Protein AF-A0A2W7I0C9-F1 (afdb_monomer)

Secondary structure (DSSP, 8-state):
-HHHHHHHHHHHHHHTT--HHHHHHHHHHHHHHHH--S-HHHHHHHHHHHHT-GGGGHHHHHHHHHHHHHHTTHHHHHHHHHHHHHTTSTTHHHHHHHHHHHHHHHHH--HHHHHHHHTT-

Structure (mmCIF, N/CA/C/O backbone):
data_AF-A0A2W7I0C9-F1
#
_entry.id   AF-A0A2W7I0C9-F1
#
loop_
_atom_site.group_PDB
_atom_site.id
_atom_site.type_symbol
_atom_site.label_atom_id
_atom_site.label_alt_id
_atom_site.label_comp_id
_atom_site.label_asym_id
_atom_site.label_entity_id
_atom_site.label_seq_id
_atom_site.pdbx_PDB_ins_code
_atom_site.Cartn_x
_atom_site.Cartn_y
_atom_site.Cartn_z
_atom_site.occupancy
_atom_site.B_iso_or_equiv
_atom_site.auth_seq_id
_at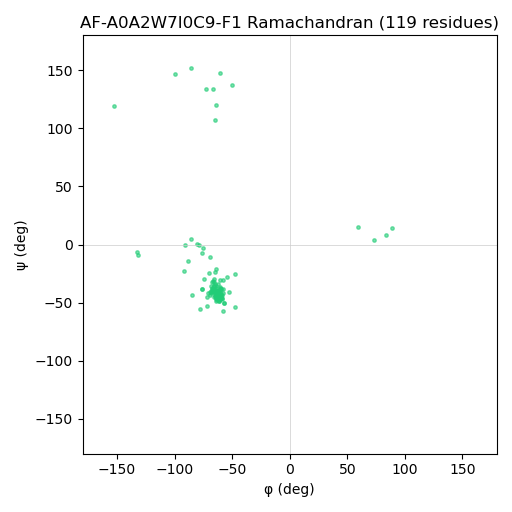om_site.auth_comp_id
_atom_site.auth_asym_id
_atom_site.auth_atom_id
_atom_site.pdbx_PDB_model_num
ATOM 1 N N . MET A 1 1 ? 4.643 4.544 -33.105 1.00 80.06 1 MET A N 1
ATOM 2 C CA . MET A 1 1 ? 4.998 3.106 -33.036 1.00 80.06 1 MET A CA 1
ATOM 3 C C . MET A 1 1 ? 5.399 2.691 -31.621 1.00 80.06 1 MET A C 1
ATOM 5 O O . MET A 1 1 ? 4.861 1.715 -31.122 1.00 80.06 1 MET A O 1
ATOM 9 N N . THR A 1 2 ? 6.236 3.482 -30.945 1.00 86.44 2 THR A N 1
ATOM 10 C CA . THR A 1 2 ? 6.654 3.318 -29.535 1.00 86.44 2 THR A CA 1
ATOM 11 C C . THR A 1 2 ? 5.511 3.060 -28.547 1.00 86.44 2 THR A C 1
ATOM 13 O O . THR A 1 2 ? 5.530 2.061 -27.840 1.00 86.44 2 THR A O 1
ATOM 16 N N . ILE A 1 3 ? 4.491 3.925 -28.528 1.00 88.75 3 ILE A N 1
ATOM 17 C CA . ILE A 1 3 ? 3.365 3.832 -27.578 1.00 88.75 3 ILE A CA 1
ATOM 18 C C . ILE A 1 3 ? 2.580 2.528 -27.777 1.00 88.75 3 ILE A C 1
ATOM 20 O O . ILE A 1 3 ? 2.260 1.842 -26.812 1.00 88.75 3 ILE A O 1
ATOM 24 N N . ALA A 1 4 ? 2.310 2.161 -29.032 1.00 92.44 4 ALA A N 1
ATOM 25 C CA . ALA A 1 4 ? 1.605 0.924 -29.355 1.00 92.44 4 ALA A CA 1
ATOM 26 C C . ALA A 1 4 ? 2.404 -0.309 -28.909 1.00 92.44 4 ALA A C 1
ATOM 28 O O . ALA A 1 4 ? 1.840 -1.202 -28.285 1.00 92.44 4 ALA A O 1
ATOM 29 N N . PHE A 1 5 ? 3.717 -0.332 -29.163 1.00 92.94 5 PHE A N 1
ATOM 30 C CA . PHE A 1 5 ? 4.589 -1.414 -28.706 1.00 92.94 5 PHE A CA 1
ATOM 31 C C . PHE A 1 5 ? 4.599 -1.539 -27.177 1.00 92.94 5 PHE A C 1
ATOM 33 O O . PHE A 1 5 ? 4.444 -2.643 -26.663 1.00 92.94 5 PHE A O 1
ATOM 40 N N . LEU A 1 6 ? 4.708 -0.418 -26.454 1.00 92.75 6 LEU A N 1
ATOM 41 C CA . LEU A 1 6 ? 4.713 -0.400 -24.990 1.00 92.75 6 LEU A CA 1
ATOM 42 C C . LEU A 1 6 ? 3.449 -1.039 -24.412 1.00 92.75 6 LEU A C 1
ATOM 44 O O . LEU A 1 6 ? 3.545 -1.922 -23.562 1.00 92.75 6 LEU A O 1
ATOM 48 N N . PHE A 1 7 ? 2.270 -0.618 -24.882 1.00 94.81 7 PHE A N 1
ATOM 49 C CA . PHE A 1 7 ? 1.004 -1.155 -24.382 1.00 94.81 7 PHE A CA 1
ATOM 50 C C . PHE A 1 7 ? 0.797 -2.615 -24.781 1.00 94.81 7 PHE A C 1
ATOM 52 O O . PHE A 1 7 ? 0.379 -3.411 -23.944 1.00 94.81 7 PHE A O 1
ATOM 59 N N . VAL A 1 8 ? 1.128 -2.995 -26.019 1.00 95.62 8 VAL A N 1
ATOM 60 C CA . VAL A 1 8 ? 1.023 -4.394 -26.459 1.00 95.62 8 VAL A CA 1
ATOM 61 C C . VAL A 1 8 ? 1.935 -5.288 -25.620 1.00 95.62 8 VAL A C 1
ATOM 63 O O . VAL A 1 8 ? 1.468 -6.294 -25.094 1.00 95.62 8 VAL A O 1
ATOM 66 N N . ALA A 1 9 ? 3.198 -4.903 -25.423 1.00 93.88 9 ALA A N 1
ATOM 67 C CA . ALA A 1 9 ? 4.132 -5.652 -24.589 1.00 93.88 9 ALA A CA 1
ATOM 68 C C . ALA A 1 9 ? 3.629 -5.766 -23.142 1.00 93.88 9 ALA A C 1
ATOM 70 O O . ALA A 1 9 ? 3.612 -6.865 -22.592 1.00 93.88 9 ALA A O 1
ATOM 71 N N . LEU A 1 10 ? 3.161 -4.661 -22.548 1.00 95.94 10 LEU 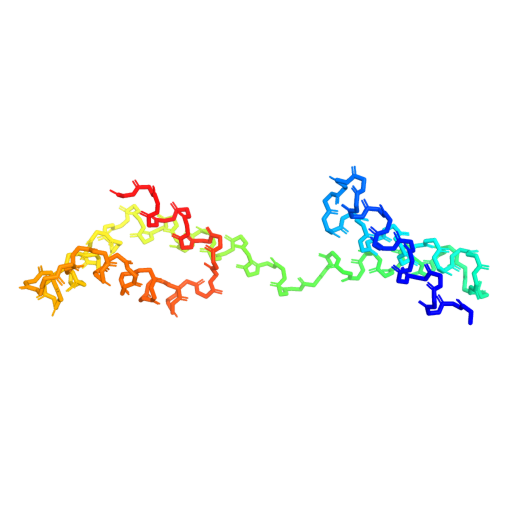A N 1
ATOM 72 C CA . LEU A 1 10 ? 2.618 -4.633 -21.188 1.00 95.94 10 LEU A CA 1
ATOM 73 C C . LEU A 1 10 ? 1.449 -5.606 -21.015 1.00 95.94 10 LEU A C 1
ATOM 75 O O . LEU A 1 10 ? 1.453 -6.410 -20.082 1.00 95.94 10 LEU A O 1
ATOM 79 N N . PHE A 1 11 ? 0.461 -5.556 -21.912 1.00 96.31 11 PHE A N 1
ATOM 80 C CA . PHE A 1 11 ? -0.707 -6.425 -21.806 1.00 96.31 11 PHE A CA 1
ATOM 81 C C . PHE A 1 11 ? -0.344 -7.886 -22.061 1.00 96.31 11 PHE A C 1
ATOM 83 O O . PHE A 1 11 ? -0.809 -8.745 -21.321 1.00 96.31 11 PHE A O 1
ATOM 90 N N . VAL A 1 12 ? 0.529 -8.181 -23.030 1.00 95.94 12 VAL A N 1
ATOM 91 C CA . VAL A 1 12 ? 1.004 -9.552 -23.285 1.00 95.94 12 VAL A CA 1
ATOM 92 C C . VAL A 1 12 ? 1.726 -10.129 -22.064 1.00 95.94 12 VAL A C 1
ATOM 94 O O . VAL A 1 12 ? 1.406 -11.238 -21.644 1.00 95.94 12 VAL A O 1
ATOM 97 N N . LEU A 1 13 ? 2.644 -9.374 -21.448 1.00 94.81 13 LEU A N 1
ATOM 98 C CA . LEU A 1 13 ? 3.350 -9.790 -20.227 1.00 94.81 13 LEU A CA 1
ATOM 99 C C . LEU A 1 13 ? 2.362 -10.069 -19.080 1.00 94.81 13 LEU A C 1
ATOM 101 O O . LEU A 1 13 ? 2.459 -11.098 -18.410 1.00 94.81 13 LEU A O 1
ATOM 105 N N . MET A 1 14 ? 1.364 -9.200 -18.903 1.00 95.62 14 MET A N 1
ATOM 106 C CA . MET A 1 14 ? 0.326 -9.370 -17.884 1.00 95.62 14 MET A CA 1
ATOM 107 C C . MET A 1 14 ? -0.579 -10.585 -18.161 1.00 95.62 14 MET A C 1
ATOM 109 O O . MET A 1 14 ? -0.912 -11.314 -17.229 1.00 95.62 14 MET A O 1
ATOM 113 N N . PHE A 1 15 ? -0.932 -10.855 -19.425 1.00 95.94 15 PHE A N 1
ATOM 114 C CA . PHE A 1 15 ? -1.730 -12.025 -19.824 1.00 95.94 15 PHE A CA 1
ATOM 115 C C . PHE A 1 15 ? -1.004 -13.355 -19.597 1.00 95.94 15 PHE A C 1
ATOM 117 O O . PHE A 1 15 ? -1.653 -14.358 -19.309 1.00 95.94 15 PHE A O 1
ATOM 124 N N . ILE A 1 16 ? 0.329 -13.367 -19.680 1.00 95.44 16 ILE A N 1
ATOM 125 C CA . ILE A 1 16 ? 1.162 -14.545 -19.384 1.00 95.44 16 ILE A CA 1
ATOM 126 C C . ILE A 1 16 ? 1.276 -14.785 -17.858 1.00 95.44 16 ILE A C 1
ATOM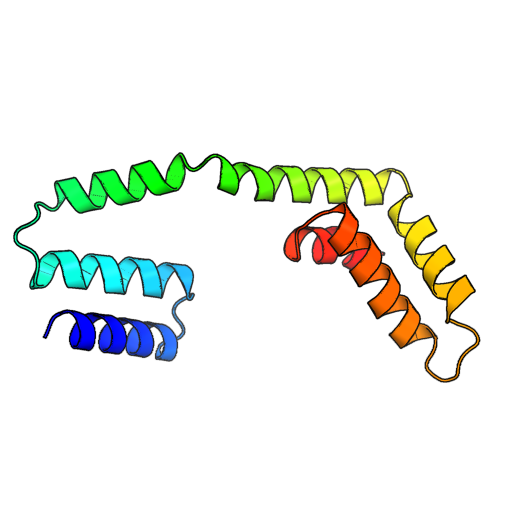 128 O O . ILE A 1 16 ? 1.845 -15.781 -17.418 1.00 95.44 16 ILE A O 1
ATOM 132 N N . GLY A 1 17 ? 0.687 -13.913 -17.029 1.00 91.44 17 GLY A N 1
ATOM 133 C CA . GLY A 1 17 ? 0.648 -14.057 -15.571 1.00 91.44 17 GLY A CA 1
ATOM 134 C C . GLY A 1 17 ? 1.846 -13.436 -14.854 1.00 91.44 17 GLY A C 1
ATOM 135 O O . GLY A 1 17 ? 2.071 -13.713 -13.675 1.00 91.44 17 GLY A O 1
ATOM 136 N N . ILE A 1 18 ? 2.626 -12.595 -15.538 1.00 94.56 18 ILE A N 1
ATOM 137 C CA . ILE A 1 18 ? 3.754 -11.894 -14.924 1.00 94.56 18 ILE A CA 1
ATOM 138 C C . ILE A 1 18 ? 3.213 -10.793 -13.992 1.00 94.56 18 ILE A C 1
ATOM 140 O O . ILE A 1 18 ? 2.337 -10.022 -14.403 1.00 94.56 18 ILE A O 1
ATOM 144 N N . PRO A 1 19 ? 3.742 -10.663 -12.756 1.00 93.69 19 PRO A N 1
ATOM 145 C CA . PRO A 1 19 ? 3.347 -9.609 -11.828 1.00 93.69 19 PRO A CA 1
ATOM 146 C C . PRO A 1 19 ? 3.374 -8.220 -12.471 1.00 93.69 19 PRO A C 1
AT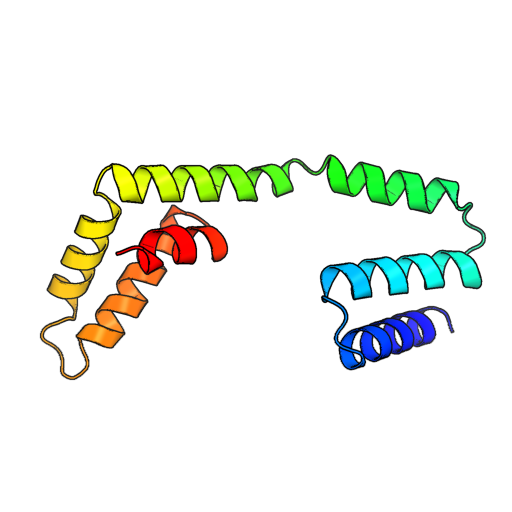OM 148 O O . PRO A 1 19 ? 4.328 -7.866 -13.164 1.00 93.69 19 PRO A O 1
ATOM 151 N N . VAL A 1 20 ? 2.351 -7.406 -12.197 1.00 91.38 20 VAL A N 1
ATOM 152 C CA . VAL A 1 20 ? 2.139 -6.095 -12.844 1.00 91.38 20 VAL A CA 1
ATOM 153 C C . VAL A 1 20 ? 3.372 -5.188 -12.753 1.00 91.38 20 VAL A C 1
ATOM 155 O O . VAL A 1 20 ? 3.740 -4.558 -13.740 1.00 91.38 20 VAL A O 1
ATOM 158 N N . ALA A 1 21 ? 4.053 -5.170 -11.602 1.00 88.00 21 ALA A N 1
ATOM 159 C CA . ALA A 1 21 ? 5.276 -4.391 -11.406 1.00 88.00 21 ALA A CA 1
ATOM 160 C C . ALA A 1 21 ? 6.400 -4.795 -12.379 1.00 88.00 21 ALA A C 1
ATOM 162 O O . ALA A 1 21 ? 7.054 -3.936 -12.969 1.00 88.00 21 ALA A O 1
ATOM 163 N N . ILE A 1 22 ? 6.588 -6.101 -12.588 1.00 91.00 22 ILE A N 1
ATOM 164 C CA . ILE A 1 22 ? 7.595 -6.639 -13.511 1.00 91.00 22 ILE A CA 1
ATOM 165 C C . ILE A 1 22 ? 7.178 -6.355 -14.957 1.00 91.00 22 ILE A C 1
ATOM 167 O O . ILE A 1 22 ? 8.007 -5.932 -15.759 1.00 91.00 22 ILE A O 1
ATOM 171 N N . SER A 1 23 ? 5.892 -6.518 -15.276 1.00 94.50 23 SER A N 1
ATOM 172 C CA . SER A 1 23 ? 5.340 -6.230 -16.604 1.00 94.50 23 SER A CA 1
ATOM 173 C C . SER A 1 23 ? 5.544 -4.766 -17.009 1.00 94.50 23 SER A C 1
ATOM 175 O O . SER A 1 23 ? 6.027 -4.515 -18.109 1.00 94.50 23 SER A O 1
ATOM 177 N N . LEU A 1 24 ? 5.271 -3.813 -16.107 1.00 91.56 24 LEU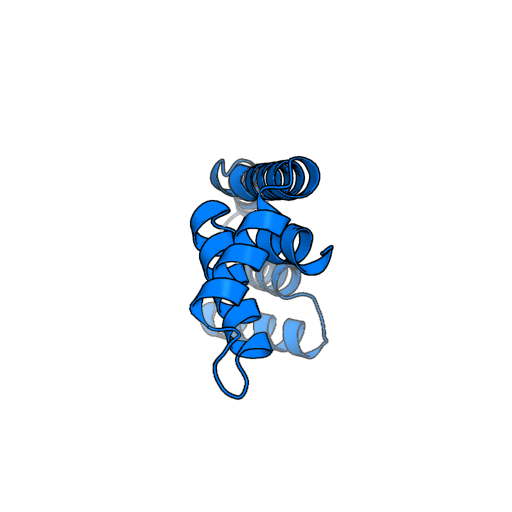 A N 1
ATOM 178 C CA . LEU A 1 24 ? 5.520 -2.377 -16.308 1.00 91.56 24 LEU A CA 1
ATOM 179 C C . LEU A 1 24 ? 7.007 -2.068 -16.536 1.00 91.56 24 LEU A C 1
ATOM 181 O O . LEU A 1 24 ? 7.358 -1.323 -17.454 1.00 91.56 24 LEU A O 1
ATOM 185 N N . GLY A 1 25 ? 7.883 -2.648 -15.709 1.00 89.56 25 GLY A N 1
ATOM 186 C CA . GLY A 1 25 ? 9.328 -2.448 -15.813 1.00 89.56 25 GLY A CA 1
ATOM 187 C C . GLY A 1 25 ? 9.900 -2.996 -17.122 1.00 89.56 25 GLY A C 1
ATOM 188 O O . GLY A 1 25 ? 10.630 -2.293 -17.820 1.00 89.56 25 GLY A O 1
ATOM 189 N N . LEU A 1 26 ? 9.530 -4.225 -17.493 1.00 90.31 26 LEU A N 1
ATOM 190 C CA . LEU A 1 26 ? 9.998 -4.880 -18.716 1.00 90.31 26 LEU A CA 1
ATOM 191 C C . LEU A 1 26 ? 9.443 -4.223 -19.980 1.00 90.31 26 LEU A C 1
ATOM 193 O O . LEU A 1 26 ? 10.208 -3.998 -20.915 1.00 90.31 26 LEU A O 1
ATOM 197 N N . SER A 1 27 ? 8.153 -3.874 -20.023 1.00 92.31 27 SER A N 1
ATOM 198 C CA . SER A 1 27 ? 7.574 -3.203 -21.194 1.00 92.31 27 SER A CA 1
ATOM 199 C C . SER A 1 27 ? 8.213 -1.831 -21.423 1.00 92.31 27 SER A C 1
ATOM 201 O O . SER A 1 27 ? 8.519 -1.469 -22.563 1.00 92.31 27 SER A O 1
ATOM 203 N N . GLY A 1 28 ? 8.474 -1.084 -20.344 1.00 89.44 28 GLY A N 1
ATOM 204 C CA . GLY A 1 28 ? 9.202 0.184 -20.390 1.00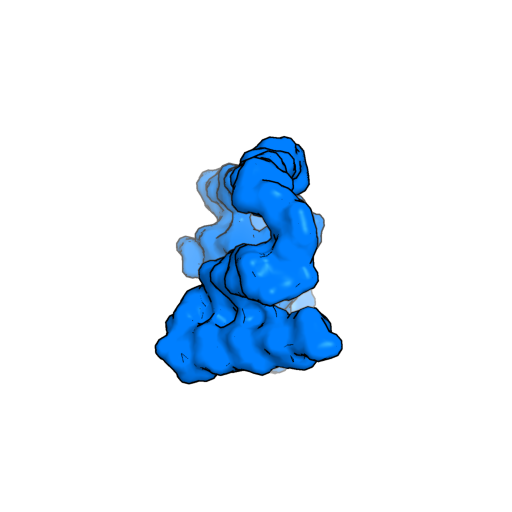 89.44 28 GLY A CA 1
ATOM 205 C C . GLY A 1 28 ? 10.650 0.008 -20.853 1.00 89.44 28 GLY A C 1
ATOM 206 O O . GLY A 1 28 ? 11.083 0.689 -21.784 1.00 89.44 28 GLY A O 1
ATOM 207 N N . ALA A 1 29 ? 11.374 -0.954 -20.272 1.00 88.06 29 ALA A N 1
ATOM 208 C CA . ALA A 1 29 ? 12.755 -1.262 -20.641 1.00 88.06 29 ALA A CA 1
ATOM 209 C C . ALA A 1 29 ? 12.882 -1.688 -22.111 1.00 88.06 29 ALA A C 1
ATOM 211 O O . ALA A 1 29 ? 13.717 -1.147 -22.834 1.00 88.06 29 ALA A O 1
ATOM 212 N N . MET A 1 30 ? 12.019 -2.591 -22.588 1.00 88.69 30 MET A N 1
ATOM 213 C CA . MET A 1 30 ? 11.999 -3.011 -23.992 1.00 88.69 30 MET A CA 1
ATOM 214 C C . MET A 1 30 ? 11.690 -1.842 -24.930 1.00 88.69 30 MET A C 1
ATOM 216 O O . MET A 1 30 ? 12.323 -1.709 -25.972 1.00 88.69 30 MET A O 1
ATOM 220 N N . THR A 1 31 ? 10.765 -0.955 -24.557 1.00 89.06 31 THR A N 1
ATOM 221 C CA . THR A 1 31 ? 10.443 0.219 -25.382 1.00 89.06 31 THR A CA 1
ATOM 222 C C . THR A 1 31 ? 11.640 1.164 -25.511 1.00 89.06 31 THR A C 1
ATOM 224 O O . THR A 1 31 ? 11.914 1.647 -26.608 1.00 89.06 31 THR A O 1
ATOM 227 N N . ILE A 1 32 ? 12.383 1.391 -24.422 1.00 85.19 32 ILE A N 1
ATOM 228 C CA . ILE A 1 32 ? 13.600 2.216 -24.443 1.00 85.19 32 ILE A CA 1
ATOM 229 C C . ILE A 1 32 ? 14.677 1.566 -25.322 1.00 85.19 32 ILE A C 1
ATOM 231 O O . ILE A 1 32 ? 15.270 2.256 -26.145 1.00 85.19 32 ILE A O 1
ATOM 235 N N . LEU A 1 33 ? 14.882 0.249 -25.200 1.00 83.00 33 LEU A N 1
ATOM 236 C CA . LEU A 1 33 ? 15.908 -0.488 -25.948 1.00 83.00 33 LEU A CA 1
ATOM 237 C C . LEU A 1 33 ? 15.642 -0.562 -27.458 1.00 83.00 33 LEU A C 1
ATOM 239 O O . LEU A 1 33 ? 16.586 -0.498 -28.239 1.00 83.00 33 LEU A O 1
ATOM 243 N N . PHE A 1 34 ? 14.383 -0.723 -27.875 1.00 82.62 34 PHE A N 1
ATOM 244 C CA . PHE A 1 34 ? 14.042 -0.912 -29.291 1.00 82.62 34 PHE A CA 1
ATOM 245 C C . PHE A 1 34 ? 13.731 0.383 -30.042 1.00 82.62 34 PHE A C 1
ATOM 247 O O . PHE A 1 34 ? 13.813 0.397 -31.269 1.00 82.62 34 PHE A O 1
ATOM 254 N N . PHE A 1 35 ? 13.341 1.455 -29.344 1.00 82.00 35 PHE A N 1
ATOM 255 C CA . PHE A 1 35 ? 12.823 2.658 -29.999 1.00 82.00 35 PHE A CA 1
ATOM 256 C C . PHE A 1 35 ? 13.421 3.987 -29.531 1.00 82.00 35 PHE A C 1
ATOM 258 O O . PHE A 1 35 ? 13.128 5.008 -30.158 1.00 82.00 35 PHE A O 1
ATOM 265 N N . SER A 1 36 ? 14.216 4.016 -28.459 1.00 71.69 36 SER A N 1
ATOM 266 C CA . SER A 1 36 ? 14.881 5.246 -28.020 1.00 71.69 36 SER A CA 1
ATOM 267 C C . SER A 1 36 ? 16.337 5.273 -28.484 1.00 71.69 36 SER A C 1
ATOM 269 O O . SER A 1 36 ? 17.003 4.245 -28.528 1.00 71.69 36 SER A O 1
ATOM 271 N N . ASN A 1 37 ? 16.851 6.468 -28.790 1.00 67.06 37 ASN A N 1
ATOM 272 C CA . ASN A 1 37 ? 18.296 6.701 -28.956 1.00 67.06 37 ASN A CA 1
ATOM 273 C C . ASN A 1 37 ? 19.009 6.867 -27.600 1.00 67.06 37 ASN A C 1
ATOM 275 O O . ASN A 1 37 ? 20.216 7.106 -27.548 1.00 67.06 37 ASN A O 1
ATOM 279 N N . ASP A 1 38 ? 18.259 6.779 -26.499 1.00 64.62 38 ASP A N 1
ATOM 280 C CA . ASP A 1 38 ? 18.808 6.840 -25.153 1.00 64.62 38 ASP A CA 1
ATOM 281 C C . ASP A 1 38 ? 19.675 5.613 -24.865 1.00 64.62 38 ASP A C 1
ATOM 283 O O . ASP A 1 38 ? 19.292 4.467 -25.096 1.00 64.62 38 ASP A O 1
ATOM 287 N N . SER A 1 39 ? 20.853 5.858 -24.295 1.00 68.00 39 SER A N 1
ATOM 288 C CA . SER A 1 39 ? 21.745 4.800 -23.829 1.00 68.00 39 SER A CA 1
ATOM 289 C C . SER A 1 39 ? 21.071 3.948 -22.748 1.00 68.00 39 SER A C 1
ATOM 291 O O . SER A 1 39 ? 20.369 4.471 -21.881 1.00 68.00 39 SER A O 1
ATOM 293 N N . VAL A 1 40 ? 21.413 2.656 -22.700 1.00 74.62 40 VAL A N 1
ATOM 294 C CA . VAL A 1 40 ? 21.109 1.727 -21.590 1.00 74.62 40 VAL A CA 1
ATOM 295 C C . VAL A 1 40 ? 21.464 2.330 -20.216 1.00 74.62 40 VAL A C 1
ATOM 297 O O . VAL A 1 40 ? 20.836 2.019 -19.206 1.00 74.62 40 VAL A O 1
ATOM 300 N N . ARG A 1 41 ? 22.417 3.272 -20.173 1.00 76.44 41 ARG A N 1
ATOM 301 C CA . ARG A 1 41 ? 22.746 4.062 -18.980 1.00 76.44 41 ARG A CA 1
ATOM 302 C C . ARG A 1 41 ? 21.560 4.882 -18.446 1.00 76.44 41 ARG A C 1
ATOM 304 O O . ARG A 1 41 ? 21.395 4.956 -17.236 1.00 76.44 41 ARG A O 1
ATOM 311 N N . SER A 1 42 ? 20.724 5.467 -19.307 1.00 77.31 42 SER A N 1
ATOM 312 C CA . SER A 1 42 ? 19.525 6.223 -18.900 1.00 77.31 42 SER A CA 1
ATOM 313 C C . SER A 1 42 ? 18.499 5.325 -18.202 1.00 77.31 42 SER A C 1
ATOM 315 O O . SER A 1 42 ? 17.887 5.731 -17.216 1.00 77.31 42 SER A O 1
ATOM 317 N N . LEU A 1 43 ? 18.361 4.077 -18.666 1.00 80.69 43 LEU A N 1
ATOM 318 C CA . LEU A 1 43 ? 17.511 3.077 -18.021 1.00 80.69 43 LEU A CA 1
ATOM 319 C C . LEU A 1 43 ? 18.029 2.729 -16.617 1.00 80.69 43 LEU A C 1
ATOM 321 O O . LEU A 1 43 ? 17.247 2.696 -15.670 1.00 80.69 43 LEU A O 1
ATOM 325 N N . ALA A 1 44 ? 19.342 2.523 -16.474 1.00 81.56 44 ALA A N 1
ATOM 326 C CA . ALA A 1 44 ? 19.964 2.242 -15.180 1.00 81.56 44 ALA A CA 1
ATOM 327 C C . ALA A 1 44 ? 19.792 3.405 -14.186 1.00 81.56 44 ALA A C 1
ATOM 329 O O . ALA A 1 44 ? 19.460 3.164 -13.029 1.00 81.56 44 ALA A O 1
ATOM 330 N N . ILE A 1 45 ? 19.949 4.654 -14.642 1.00 83.69 45 ILE A N 1
ATOM 331 C CA . ILE A 1 45 ? 19.740 5.849 -13.808 1.00 83.69 45 ILE A CA 1
ATOM 332 C C . ILE A 1 45 ? 18.281 5.938 -13.346 1.00 83.69 45 ILE A C 1
ATOM 334 O O . ILE A 1 45 ? 18.041 6.068 -12.152 1.00 83.69 45 ILE A O 1
ATOM 338 N N . LYS A 1 46 ? 17.305 5.769 -14.248 1.00 80.75 46 LYS A N 1
ATOM 339 C CA . LYS A 1 46 ? 15.870 5.811 -13.899 1.00 80.75 46 LYS A CA 1
ATOM 340 C C . LYS A 1 46 ? 15.462 4.733 -12.891 1.00 80.75 46 LYS A C 1
ATOM 342 O O . LYS A 1 46 ? 14.642 4.989 -12.010 1.00 80.75 46 LYS A O 1
ATOM 347 N N . LEU A 1 47 ? 16.036 3.532 -12.994 1.00 81.44 47 LEU A N 1
ATOM 348 C CA . LEU A 1 47 ? 15.824 2.469 -12.003 1.00 81.44 47 LEU A CA 1
ATOM 349 C C . LEU A 1 47 ? 16.391 2.850 -10.625 1.00 81.44 47 LEU A C 1
ATOM 351 O O . LEU A 1 47 ? 15.768 2.561 -9.601 1.00 81.44 47 LEU A O 1
ATOM 355 N N . PHE A 1 48 ? 17.541 3.526 -10.599 1.00 82.88 48 PHE A N 1
ATOM 356 C CA . PHE A 1 48 ? 18.175 3.974 -9.361 1.00 82.88 48 PHE A CA 1
ATOM 357 C C . PHE A 1 48 ? 17.411 5.139 -8.716 1.00 82.88 48 PHE A C 1
ATOM 359 O O . PHE A 1 48 ? 17.087 5.070 -7.535 1.00 82.88 48 PHE A O 1
ATOM 366 N N . GLU A 1 49 ? 17.008 6.142 -9.501 1.00 82.94 49 GLU A N 1
ATOM 367 C CA . GLU A 1 49 ? 16.184 7.272 -9.039 1.00 82.94 49 GLU A CA 1
ATOM 368 C C . GLU A 1 49 ? 14.850 6.804 -8.442 1.00 82.94 49 GLU A C 1
ATOM 370 O O . GLU A 1 49 ? 14.395 7.323 -7.424 1.00 82.94 49 GLU A O 1
ATOM 375 N N . THR A 1 50 ? 14.239 5.771 -9.031 1.00 76.06 50 THR A N 1
ATOM 376 C CA . THR A 1 50 ? 13.010 5.174 -8.487 1.00 76.06 50 THR A CA 1
ATOM 377 C C . THR A 1 50 ? 13.256 4.492 -7.137 1.00 76.06 50 THR A C 1
ATOM 379 O O . THR A 1 50 ? 12.369 4.478 -6.290 1.00 76.06 50 THR A O 1
ATOM 382 N N . SER A 1 51 ? 14.451 3.945 -6.906 1.00 76.56 51 SER A N 1
ATOM 383 C CA . SER A 1 51 ? 14.803 3.292 -5.637 1.00 76.56 51 SER A CA 1
ATOM 384 C C . SER A 1 51 ? 15.052 4.298 -4.508 1.00 76.56 51 SER A C 1
ATOM 386 O O . SER A 1 51 ? 14.777 3.994 -3.350 1.00 76.56 51 SER A O 1
ATOM 388 N N . GLU A 1 52 ? 15.514 5.508 -4.835 1.00 79.62 52 GLU A N 1
ATOM 389 C CA . GLU A 1 52 ? 15.754 6.588 -3.864 1.00 79.62 52 GLU A CA 1
ATOM 390 C C . GLU A 1 52 ? 14.508 7.438 -3.567 1.00 79.62 52 GLU A C 1
ATOM 392 O O . GLU A 1 52 ? 14.566 8.418 -2.819 1.00 79.62 52 GLU A O 1
ATOM 397 N N . HIS A 1 53 ? 13.348 7.072 -4.119 1.00 81.50 53 HIS A N 1
ATOM 398 C CA . HIS A 1 53 ? 12.118 7.815 -3.887 1.00 81.50 53 HIS A CA 1
ATOM 399 C C . HIS A 1 53 ? 11.706 7.727 -2.411 1.00 81.50 53 HIS A C 1
ATOM 401 O O . HIS A 1 53 ? 11.187 6.709 -1.950 1.00 81.50 53 HIS A O 1
ATOM 407 N N . TYR A 1 54 ? 11.868 8.828 -1.670 1.00 81.38 54 TYR A N 1
ATOM 408 C CA . TYR A 1 54 ? 11.532 8.907 -0.241 1.00 81.38 54 TYR A CA 1
ATOM 409 C C . TYR A 1 54 ? 10.082 8.484 0.054 1.00 81.38 54 TYR A C 1
ATOM 411 O O . TYR A 1 54 ? 9.775 7.982 1.131 1.00 81.38 54 TYR A O 1
ATOM 419 N N . THR A 1 55 ? 9.179 8.653 -0.913 1.00 83.94 55 THR A N 1
ATOM 420 C CA . THR A 1 55 ? 7.778 8.235 -0.816 1.00 83.94 55 THR A CA 1
ATOM 421 C C . THR A 1 55 ? 7.636 6.724 -0.613 1.00 83.94 55 THR A C 1
ATOM 423 O O . THR A 1 55 ? 6.711 6.288 0.066 1.00 83.94 55 THR A O 1
ATOM 426 N N . LEU A 1 56 ? 8.560 5.912 -1.138 1.00 85.00 56 LEU A N 1
ATOM 427 C CA . LEU A 1 56 ? 8.552 4.461 -0.945 1.00 85.00 56 LEU A CA 1
ATOM 428 C C . LEU A 1 56 ? 8.900 4.063 0.496 1.00 85.00 56 LEU A C 1
ATOM 430 O O . LEU A 1 56 ? 8.427 3.020 0.945 1.00 85.00 56 LEU A O 1
ATOM 434 N N . LEU A 1 57 ? 9.619 4.906 1.256 1.00 87.38 57 LEU A N 1
ATOM 435 C CA . LEU A 1 57 ? 9.837 4.705 2.700 1.00 87.38 57 LEU A CA 1
ATOM 436 C C . LEU A 1 57 ? 8.533 4.784 3.502 1.00 87.38 57 LEU A C 1
ATOM 438 O O . LEU A 1 57 ? 8.453 4.232 4.599 1.00 87.38 57 LEU A O 1
ATOM 442 N N . ALA A 1 58 ? 7.488 5.414 2.962 1.00 86.00 58 ALA A N 1
ATOM 443 C CA . ALA A 1 58 ? 6.186 5.433 3.613 1.00 86.00 58 ALA A CA 1
ATOM 444 C C . ALA A 1 58 ? 5.607 4.014 3.760 1.00 86.00 58 ALA A C 1
ATOM 446 O O . ALA A 1 58 ? 4.988 3.717 4.774 1.00 86.00 58 ALA A O 1
ATOM 447 N N . ILE A 1 59 ? 5.861 3.106 2.806 1.00 86.38 59 ILE A N 1
ATOM 448 C CA . ILE A 1 59 ? 5.352 1.725 2.840 1.00 86.38 59 ILE A CA 1
ATOM 449 C C . ILE A 1 59 ? 5.809 0.975 4.109 1.00 86.38 59 ILE A C 1
ATOM 451 O O . ILE A 1 59 ? 4.936 0.530 4.861 1.00 86.38 59 ILE A O 1
ATOM 455 N N . PRO A 1 60 ? 7.121 0.833 4.406 1.00 88.69 60 PRO A N 1
ATOM 456 C CA . PRO A 1 60 ? 7.575 0.158 5.619 1.00 88.69 60 PRO A CA 1
ATOM 457 C C . PRO A 1 60 ? 7.191 0.913 6.895 1.00 88.69 60 PRO A C 1
ATOM 459 O O . PRO A 1 60 ? 6.842 0.269 7.882 1.00 88.69 60 PRO A O 1
ATOM 462 N N . PHE A 1 61 ? 7.191 2.252 6.896 1.00 89.44 61 PHE A N 1
ATOM 463 C CA . PHE A 1 61 ? 6.779 3.015 8.079 1.00 89.44 61 PHE A CA 1
ATOM 464 C C . PHE A 1 61 ? 5.288 2.873 8.394 1.00 89.44 61 PHE A C 1
ATOM 466 O O . PHE A 1 61 ? 4.928 2.745 9.564 1.00 89.44 61 PHE A O 1
ATOM 473 N N . PHE A 1 62 ? 4.418 2.815 7.385 1.00 88.62 62 PHE A N 1
ATOM 474 C CA . PHE A 1 62 ? 3.002 2.521 7.592 1.00 88.62 62 PHE A CA 1
ATOM 475 C C . PHE A 1 62 ? 2.778 1.084 8.057 1.00 88.62 62 PHE A C 1
ATOM 477 O O . PHE A 1 62 ? 1.926 0.850 8.913 1.00 88.62 62 PHE A O 1
ATOM 484 N N . LEU A 1 63 ? 3.570 0.129 7.561 1.00 87.62 63 LEU A N 1
ATOM 485 C CA . LEU A 1 63 ? 3.535 -1.251 8.046 1.00 87.62 63 LEU A CA 1
ATOM 486 C C . LEU A 1 63 ? 3.948 -1.335 9.526 1.00 87.62 63 LEU A C 1
ATOM 488 O O . LEU A 1 63 ? 3.277 -1.989 10.321 1.00 87.62 63 LEU A O 1
ATOM 492 N N . LEU A 1 64 ? 5.009 -0.617 9.908 1.00 89.50 64 LEU A N 1
ATOM 493 C CA . LEU A 1 64 ? 5.483 -0.520 11.289 1.00 89.50 64 LEU A CA 1
ATOM 494 C C . LEU A 1 64 ? 4.449 0.158 12.201 1.00 89.50 64 LEU A C 1
ATOM 496 O O . LEU A 1 64 ? 4.179 -0.329 13.297 1.00 89.50 64 LEU A O 1
ATOM 500 N N . SER A 1 65 ? 3.830 1.246 11.738 1.00 87.56 65 SER A N 1
ATOM 501 C CA . SER A 1 65 ? 2.730 1.910 12.443 1.00 87.56 65 SER A CA 1
ATOM 502 C C . SER A 1 65 ? 1.557 0.951 12.668 1.00 87.56 65 SER A C 1
ATOM 504 O O . SER A 1 65 ? 1.091 0.814 13.799 1.00 87.56 65 SER A O 1
ATOM 506 N N . GLY A 1 66 ? 1.150 0.199 11.639 1.00 86.94 66 GLY A N 1
ATOM 507 C CA . GLY A 1 66 ? 0.125 -0.841 11.756 1.00 86.94 66 GLY A CA 1
ATOM 508 C C . GLY A 1 66 ? 0.488 -1.917 12.785 1.00 86.94 66 GLY A C 1
ATOM 509 O O . GLY A 1 66 ? -0.351 -2.298 13.607 1.00 86.94 66 GLY A O 1
ATOM 510 N N . ALA A 1 67 ? 1.752 -2.350 12.814 1.00 86.94 67 ALA A N 1
ATOM 511 C CA . ALA A 1 67 ? 2.244 -3.295 13.813 1.00 86.94 67 ALA A CA 1
ATOM 512 C C . ALA A 1 67 ? 2.161 -2.728 15.243 1.00 86.94 67 ALA A C 1
ATOM 514 O O . ALA A 1 67 ? 1.698 -3.430 16.142 1.00 86.94 67 ALA A O 1
ATOM 515 N N . PHE A 1 68 ? 2.527 -1.459 15.460 1.00 88.94 68 PHE A N 1
ATOM 516 C CA . PHE A 1 68 ? 2.380 -0.790 16.761 1.00 88.94 68 PHE A CA 1
ATOM 517 C C . PHE A 1 68 ? 0.919 -0.604 17.179 1.00 88.94 68 PHE A C 1
ATOM 519 O O . PHE A 1 68 ? 0.586 -0.786 18.348 1.00 88.94 68 PHE A O 1
ATOM 526 N N . MET A 1 69 ? 0.024 -0.277 16.247 1.00 88.12 69 MET A N 1
ATOM 527 C CA . MET A 1 69 ? -1.409 -0.149 16.540 1.00 88.12 69 MET A CA 1
ATOM 528 C C . MET A 1 69 ? -2.033 -1.491 16.936 1.00 88.12 69 MET A C 1
ATOM 530 O O . MET A 1 69 ? -2.911 -1.536 17.802 1.00 88.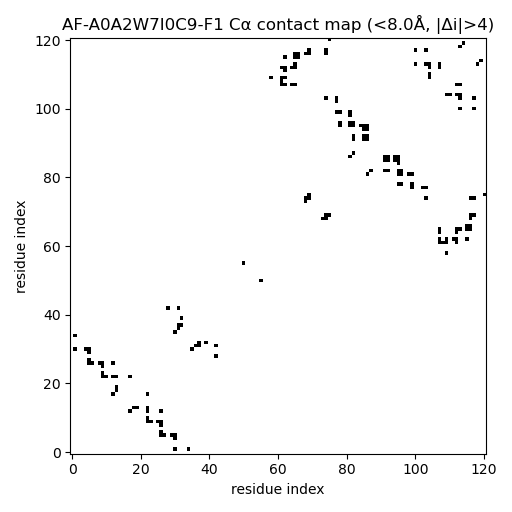12 69 MET A O 1
ATOM 534 N N . THR A 1 70 ? -1.562 -2.578 16.324 1.00 87.12 70 THR A N 1
ATOM 535 C CA . THR A 1 70 ? -2.010 -3.943 16.620 1.00 87.12 70 THR A CA 1
ATOM 536 C C . THR A 1 70 ? -1.481 -4.404 17.976 1.00 87.12 70 THR A C 1
ATOM 538 O O . THR A 1 70 ? -2.269 -4.760 18.850 1.00 87.12 70 THR A O 1
ATOM 541 N N . SER A 1 71 ? -0.166 -4.313 18.206 1.00 88.31 71 SER A N 1
ATOM 542 C CA . SER A 1 71 ? 0.458 -4.735 19.469 1.00 88.31 71 SER A CA 1
ATOM 543 C C . SER A 1 71 ? 0.073 -3.851 20.661 1.00 88.31 71 SER A C 1
ATOM 545 O O . SER A 1 71 ? -0.077 -4.349 21.773 1.00 88.31 71 SER A O 1
ATOM 547 N N . GLY A 1 72 ? -0.167 -2.557 20.435 1.00 89.69 72 GLY A N 1
ATOM 548 C CA . GLY A 1 72 ? -0.637 -1.606 21.447 1.00 89.69 72 GLY A CA 1
ATOM 549 C C . GLY A 1 72 ? -2.139 -1.683 21.757 1.00 89.69 72 GLY A C 1
ATOM 550 O O . GLY A 1 72 ? -2.636 -0.906 22.575 1.00 89.69 72 GLY A O 1
ATOM 551 N N . GLY A 1 73 ? -2.890 -2.571 21.095 1.00 89.06 73 GLY A N 1
ATOM 552 C CA . GLY A 1 73 ? -4.327 -2.768 21.323 1.00 89.06 73 GLY A CA 1
ATOM 553 C C . GLY A 1 73 ? -5.230 -1.652 20.784 1.00 89.06 73 GLY A C 1
ATOM 554 O O . GLY A 1 73 ? -6.448 -1.711 20.961 1.00 89.06 73 GLY A O 1
ATOM 555 N N . VAL A 1 74 ? -4.670 -0.649 20.098 1.00 90.00 74 VAL A N 1
ATOM 556 C CA . VAL A 1 74 ? -5.441 0.407 19.416 1.00 90.00 74 VAL A CA 1
ATOM 557 C C . VAL A 1 74 ? -6.358 -0.219 18.373 1.00 90.00 74 VAL A C 1
ATOM 559 O O . VAL A 1 74 ? -7.513 0.179 18.250 1.00 90.00 74 VAL A O 1
ATOM 562 N N . ALA A 1 75 ? -5.873 -1.252 17.684 1.00 89.44 75 ALA A N 1
ATOM 563 C CA . ALA A 1 75 ? -6.636 -1.913 16.645 1.00 89.44 75 ALA A CA 1
ATOM 564 C C . ALA A 1 75 ? -7.888 -2.619 17.126 1.00 89.44 75 ALA A C 1
ATOM 566 O O . ALA A 1 75 ? -8.969 -2.407 16.576 1.00 89.44 75 ALA A O 1
ATOM 567 N N . ARG A 1 76 ? -7.761 -3.350 18.230 1.00 91.19 76 ARG A N 1
ATOM 568 C CA . ARG A 1 76 ? -8.901 -3.972 18.893 1.00 91.19 76 ARG A CA 1
ATOM 569 C C . ARG A 1 76 ? -9.936 -2.928 19.316 1.00 91.19 76 ARG A C 1
ATOM 571 O O . ARG A 1 76 ? -11.107 -3.066 18.986 1.00 91.19 76 ARG A O 1
ATOM 578 N N . ARG A 1 77 ? -9.490 -1.835 19.947 1.00 93.19 77 ARG A N 1
ATOM 579 C CA . ARG A 1 77 ? -10.372 -0.741 20.391 1.00 93.19 77 ARG A CA 1
ATOM 580 C C . ARG A 1 77 ? -11.117 -0.075 19.232 1.00 93.19 77 ARG A C 1
ATOM 582 O O . ARG A 1 77 ? -12.274 0.296 19.398 1.00 93.19 77 ARG A O 1
ATOM 589 N N . LEU A 1 78 ? -10.476 0.073 18.071 1.00 91.88 78 LEU A N 1
ATOM 590 C CA . LEU A 1 78 ? -11.109 0.647 16.880 1.00 91.88 78 LEU A CA 1
ATOM 591 C C . LEU A 1 78 ? -12.206 -0.271 16.320 1.00 91.88 78 LEU A C 1
ATOM 593 O O . LEU A 1 78 ? -13.268 0.210 15.929 1.00 91.88 78 LEU A O 1
ATOM 597 N N . ILE A 1 79 ? -11.961 -1.585 16.311 1.00 92.19 79 ILE A N 1
ATOM 598 C CA . ILE A 1 79 ? -12.944 -2.594 15.892 1.00 92.19 79 ILE A CA 1
ATOM 599 C C . ILE A 1 79 ? -14.127 -2.620 16.865 1.00 92.19 79 ILE A C 1
ATOM 601 O O . ILE A 1 79 ? -15.277 -2.613 16.431 1.00 92.19 79 ILE A O 1
ATOM 605 N N . ASP A 1 80 ? -13.863 -2.594 18.171 1.00 94.69 80 ASP A N 1
ATOM 606 C CA . ASP A 1 80 ? -14.908 -2.562 19.198 1.00 94.69 80 ASP A CA 1
ATOM 607 C C . ASP A 1 80 ? -15.759 -1.287 19.088 1.00 94.69 80 ASP A C 1
ATOM 609 O O . ASP A 1 80 ? -16.985 -1.348 19.179 1.00 94.69 80 ASP A O 1
ATOM 613 N N . PHE A 1 81 ? -15.128 -0.142 18.807 1.00 95.38 81 PHE A N 1
ATOM 614 C CA . PHE A 1 81 ? -15.823 1.114 18.525 1.00 95.38 81 PHE A CA 1
ATOM 615 C C . PHE A 1 81 ? -16.712 1.011 17.279 1.00 95.38 81 PHE A C 1
ATOM 617 O O . PHE A 1 81 ? -17.893 1.350 17.337 1.00 95.38 81 PHE A O 1
ATOM 624 N N . ALA A 1 82 ? -16.188 0.484 16.168 1.00 95.56 82 ALA A N 1
ATOM 625 C CA . ALA A 1 82 ? -16.972 0.286 14.952 1.00 95.56 82 ALA A CA 1
ATOM 626 C C . ALA A 1 82 ? -18.170 -0.652 15.194 1.00 95.56 82 ALA A C 1
ATOM 628 O O . ALA A 1 82 ? -19.291 -0.348 14.783 1.00 95.56 82 ALA A O 1
ATOM 629 N N . ASN A 1 83 ? -17.963 -1.749 15.927 1.00 95.62 83 ASN A N 1
ATOM 630 C CA . ASN A 1 83 ? -19.031 -2.660 16.338 1.00 95.62 83 ASN A CA 1
ATOM 631 C C . ASN A 1 83 ? -20.075 -1.970 17.227 1.00 95.62 83 ASN A C 1
ATOM 633 O O . ASN A 1 83 ? -21.268 -2.196 17.039 1.00 95.62 83 ASN A O 1
ATOM 637 N N . ALA A 1 84 ? -19.669 -1.103 18.155 1.00 96.81 84 ALA A N 1
ATOM 638 C CA . ALA A 1 84 ? -20.603 -0.350 18.989 1.00 96.81 84 ALA A CA 1
ATOM 639 C C . ALA A 1 84 ? -21.463 0.635 18.172 1.00 96.81 84 ALA A C 1
ATOM 641 O O . ALA A 1 84 ? -22.633 0.831 18.494 1.00 96.81 84 ALA A O 1
ATOM 642 N N . CYS A 1 85 ? -20.913 1.220 17.102 1.00 96.38 85 CYS A N 1
ATOM 643 C CA . CYS A 1 85 ? -21.622 2.183 16.256 1.00 96.38 85 CYS A CA 1
ATOM 644 C C . CYS A 1 85 ? -22.648 1.556 15.304 1.00 96.38 85 CYS A C 1
ATOM 646 O O . CYS A 1 85 ? -23.677 2.173 15.042 1.00 96.38 85 CYS A O 1
ATOM 648 N N . VAL A 1 86 ? -22.350 0.390 14.715 1.00 96.44 86 VAL A N 1
ATOM 649 C CA . VAL A 1 86 ? -23.188 -0.188 13.639 1.00 96.44 86 VAL A CA 1
ATOM 650 C C . VAL A 1 86 ? -23.517 -1.672 13.814 1.00 96.44 86 VAL A C 1
ATOM 652 O O . VAL A 1 86 ? -24.332 -2.211 13.065 1.00 96.44 86 VAL A O 1
ATOM 655 N N . GLY A 1 87 ? -22.946 -2.349 14.813 1.00 94.12 87 GLY A N 1
ATOM 656 C CA . GLY A 1 87 ? -23.123 -3.788 15.040 1.00 94.12 87 GLY A CA 1
ATOM 657 C C . GLY A 1 87 ? -24.551 -4.197 15.407 1.00 94.12 87 GLY A C 1
ATOM 658 O O . GLY A 1 87 ? -24.954 -5.324 15.134 1.00 94.12 87 GLY A O 1
ATOM 659 N N . HIS A 1 88 ? -25.347 -3.276 15.955 1.00 94.38 88 HIS A N 1
ATOM 660 C CA . HIS A 1 88 ? -26.760 -3.500 16.283 1.00 94.38 88 HIS A CA 1
ATOM 661 C C . HIS A 1 88 ? -27.693 -3.480 15.056 1.00 94.38 88 HIS A C 1
ATOM 663 O O . HIS A 1 88 ? -28.886 -3.760 15.178 1.00 94.38 88 HIS A O 1
ATOM 669 N N . ILE A 1 89 ? -27.188 -3.121 13.871 1.00 94.94 89 ILE A N 1
ATOM 670 C CA . ILE A 1 89 ? -27.960 -3.085 12.624 1.00 94.94 89 ILE A CA 1
ATOM 671 C C . ILE A 1 89 ? -27.956 -4.486 11.989 1.00 94.94 89 ILE A C 1
ATOM 673 O O . ILE A 1 89 ? -27.030 -5.274 12.166 1.00 94.94 89 ILE A O 1
ATOM 677 N N . LYS A 1 90 ? -28.993 -4.834 11.222 1.00 93.25 90 LYS A N 1
ATOM 678 C CA . LYS A 1 90 ? -29.042 -6.105 10.482 1.00 93.25 90 LYS A CA 1
ATOM 679 C C . LYS A 1 90 ? -27.920 -6.132 9.429 1.00 93.25 90 LYS A C 1
ATOM 681 O O . LYS A 1 90 ? -27.871 -5.262 8.568 1.00 93.25 90 LYS A O 1
ATOM 686 N N . GLY A 1 91 ? -27.011 -7.108 9.515 1.00 93.69 91 GLY A N 1
ATOM 687 C CA . GLY A 1 91 ? -25.755 -7.118 8.741 1.00 93.69 91 GLY A CA 1
ATOM 688 C C . GLY A 1 91 ? -24.617 -6.293 9.368 1.00 93.69 91 GLY A C 1
ATOM 689 O O . GLY A 1 91 ? -23.563 -6.132 8.755 1.00 93.69 91 GLY A O 1
ATOM 690 N N . GLY A 1 92 ? -24.808 -5.802 10.595 1.00 92.12 92 GLY A N 1
ATOM 691 C CA . GLY A 1 92 ? -23.939 -4.850 11.285 1.00 92.12 92 GLY A CA 1
ATOM 692 C C . GLY A 1 92 ? -22.497 -5.306 11.469 1.00 92.12 92 GLY A C 1
ATOM 693 O O . GLY A 1 92 ? -21.609 -4.473 11.403 1.00 92.12 92 GLY A O 1
ATOM 694 N N . LEU A 1 93 ? -22.236 -6.610 11.595 1.00 91.62 93 LEU A N 1
ATOM 695 C CA . LEU A 1 93 ? -20.874 -7.163 11.654 1.00 91.62 93 LEU A CA 1
ATOM 696 C C . LEU A 1 93 ? -20.056 -6.872 10.385 1.00 91.62 93 LEU A C 1
ATOM 698 O O . LEU A 1 93 ? -18.901 -6.467 10.475 1.00 91.62 93 LEU A O 1
ATOM 702 N N . ALA A 1 94 ? -20.653 -7.030 9.199 1.00 93.25 94 ALA A N 1
ATOM 703 C CA . ALA A 1 94 ? -19.969 -6.740 7.938 1.00 93.25 94 ALA A CA 1
ATOM 704 C C . ALA A 1 94 ? -19.734 -5.231 7.770 1.00 93.25 94 ALA A C 1
ATOM 706 O O . ALA A 1 94 ? -18.660 -4.803 7.351 1.00 93.25 94 ALA A O 1
ATOM 707 N N . ILE A 1 95 ? -20.726 -4.421 8.148 1.00 95.25 95 ILE A N 1
ATOM 708 C CA . ILE A 1 95 ? -20.631 -2.957 8.102 1.00 95.25 95 ILE A CA 1
ATOM 709 C C . ILE A 1 95 ? -19.573 -2.465 9.100 1.00 95.25 95 ILE A C 1
ATOM 711 O O . ILE A 1 95 ? -18.768 -1.604 8.759 1.00 95.25 95 ILE A O 1
ATOM 715 N N . ALA A 1 96 ? -19.522 -3.048 10.300 1.00 94.31 96 ALA A N 1
ATOM 716 C CA . ALA A 1 96 ? -18.528 -2.741 11.319 1.00 94.31 96 ALA A CA 1
ATOM 717 C C . ALA A 1 96 ? -17.114 -3.113 10.866 1.00 94.31 96 ALA A C 1
ATOM 719 O O . ALA A 1 96 ? -16.197 -2.330 11.086 1.00 94.31 96 ALA A O 1
ATOM 720 N N . ALA A 1 97 ? -16.933 -4.247 10.181 1.00 91.50 97 ALA A N 1
ATOM 721 C CA . ALA A 1 97 ? -15.642 -4.626 9.612 1.00 91.50 97 ALA A CA 1
ATOM 722 C C . ALA A 1 97 ? -15.166 -3.614 8.557 1.00 91.50 97 ALA A C 1
ATOM 724 O O . ALA A 1 97 ? -14.027 -3.154 8.609 1.00 91.50 97 ALA A O 1
ATOM 725 N N . ILE A 1 98 ? -16.049 -3.203 7.639 1.00 93.38 98 ILE A N 1
ATOM 726 C CA . ILE A 1 98 ? -15.733 -2.173 6.636 1.00 93.38 98 ILE A CA 1
ATOM 727 C C . ILE A 1 98 ? -15.395 -0.844 7.321 1.00 93.38 98 ILE A C 1
ATOM 729 O O . ILE A 1 98 ? -14.399 -0.214 6.971 1.00 93.38 98 ILE A O 1
ATOM 733 N N . LEU A 1 99 ? -16.186 -0.436 8.315 1.00 94.38 99 LEU A N 1
ATOM 734 C CA . LEU A 1 99 ? -15.971 0.799 9.065 1.00 94.38 99 LEU A CA 1
ATOM 735 C C . LEU A 1 99 ? -14.643 0.771 9.834 1.00 94.38 99 LEU A C 1
ATOM 737 O O . LEU A 1 99 ? -13.882 1.732 9.770 1.00 94.38 99 LEU A O 1
ATOM 741 N N . ALA A 1 100 ? -14.325 -0.336 10.508 1.00 92.06 100 ALA A N 1
ATOM 742 C CA . ALA A 1 100 ? -13.054 -0.519 11.199 1.00 92.06 100 ALA A CA 1
ATOM 743 C C . ALA A 1 100 ? -11.874 -0.437 10.222 1.00 92.06 100 ALA A C 1
ATOM 745 O O . ALA A 1 100 ? -10.919 0.289 10.491 1.00 92.06 100 ALA A O 1
ATOM 746 N N . CYS A 1 101 ? -11.966 -1.099 9.063 1.00 90.94 101 CYS A N 1
ATOM 747 C CA . CYS A 1 101 ? -10.971 -1.001 7.994 1.00 90.94 101 CYS A CA 1
ATOM 748 C C . CYS A 1 101 ? -10.829 0.429 7.457 1.00 90.94 101 CYS A C 1
ATOM 750 O O . CYS A 1 101 ? -9.710 0.871 7.222 1.00 90.94 101 CYS A O 1
ATOM 752 N N . MET A 1 102 ? -11.928 1.171 7.285 1.00 92.56 102 MET A N 1
ATOM 753 C CA . MET A 1 102 ? -11.886 2.573 6.851 1.00 92.56 102 MET A CA 1
ATOM 754 C C . MET A 1 102 ? -11.184 3.465 7.877 1.00 92.56 102 MET A C 1
ATOM 756 O O . MET A 1 102 ? -10.324 4.261 7.503 1.00 92.56 102 MET A O 1
ATOM 760 N N . LEU A 1 103 ? -11.513 3.320 9.164 1.00 91.50 103 LEU A N 1
ATOM 761 C CA . LEU A 1 103 ? -10.864 4.072 10.240 1.00 91.50 103 LEU A CA 1
ATOM 762 C C . LEU A 1 103 ? -9.370 3.727 10.324 1.00 91.50 103 LEU A C 1
ATOM 764 O O . LEU A 1 103 ? -8.536 4.620 10.468 1.00 91.50 103 LEU A O 1
ATOM 768 N N . PHE A 1 104 ? -9.024 2.448 10.164 1.00 88.69 104 PHE A N 1
ATOM 769 C CA . PHE A 1 104 ? -7.638 2.000 10.088 1.00 88.69 104 PHE A CA 1
ATOM 770 C C . PHE A 1 104 ? -6.891 2.595 8.905 1.00 88.69 104 PHE A C 1
ATOM 772 O O . PHE A 1 104 ? -5.803 3.131 9.086 1.00 88.69 104 PHE A O 1
ATOM 779 N N . ALA A 1 105 ? -7.483 2.543 7.715 1.00 88.12 105 ALA A N 1
ATOM 780 C CA . ALA A 1 105 ? -6.882 3.066 6.499 1.00 88.12 105 ALA A CA 1
ATOM 781 C C . ALA A 1 105 ? -6.696 4.588 6.560 1.00 88.12 105 ALA A C 1
ATOM 783 O O . ALA A 1 105 ? -5.688 5.095 6.072 1.00 88.12 105 ALA A O 1
ATOM 784 N N . ALA A 1 106 ? -7.618 5.315 7.198 1.00 88.56 106 ALA A N 1
ATOM 785 C CA . ALA A 1 106 ? -7.493 6.755 7.414 1.00 88.56 106 ALA A CA 1
ATOM 786 C C . ALA A 1 106 ? -6.318 7.115 8.343 1.00 88.56 106 ALA A C 1
ATOM 788 O O . ALA A 1 106 ? -5.700 8.161 8.169 1.00 88.56 106 ALA A O 1
ATOM 789 N N . LEU A 1 107 ? -5.995 6.245 9.306 1.00 85.19 107 LEU A N 1
ATOM 790 C CA . LEU A 1 107 ? -4.873 6.430 10.230 1.00 85.19 107 LEU A CA 1
ATOM 791 C C . LEU A 1 107 ? -3.545 5.932 9.645 1.00 85.19 107 LEU A C 1
ATOM 793 O O . LEU A 1 107 ? -2.523 6.600 9.778 1.00 85.19 107 LEU A O 1
ATOM 797 N N . SER A 1 108 ? -3.551 4.760 9.005 1.00 82.69 108 SER A N 1
ATOM 798 C CA . SER A 1 108 ? -2.346 4.101 8.499 1.00 82.69 108 SER A CA 1
ATOM 799 C C . SER A 1 108 ? -1.971 4.528 7.080 1.00 82.69 108 SER A C 1
ATOM 801 O O . SER A 1 108 ? -0.894 4.159 6.629 1.00 82.69 108 SER A O 1
ATOM 803 N N . GLY A 1 109 ? -2.858 5.195 6.331 1.00 81.81 109 GLY A N 1
ATOM 804 C CA . GLY A 1 109 ? -2.608 5.695 4.972 1.00 81.81 109 GLY A CA 1
ATOM 805 C C . GLY A 1 109 ? -2.223 4.632 3.932 1.00 81.81 109 GLY A C 1
ATOM 806 O O . GLY A 1 109 ? -1.684 4.971 2.881 1.00 81.81 109 GLY A O 1
ATOM 807 N N . SER A 1 110 ? -2.435 3.343 4.221 1.00 83.50 110 SER A N 1
ATOM 808 C CA . SER A 1 110 ? -1.848 2.237 3.457 1.00 83.50 110 SER A CA 1
ATOM 809 C C . SER A 1 110 ? -2.709 0.977 3.526 1.00 83.50 110 SER A C 1
ATOM 811 O O . SER A 1 110 ? -2.910 0.401 4.601 1.00 83.50 110 SER A O 1
ATOM 813 N N . SER A 1 111 ? -3.182 0.511 2.366 1.00 83.94 111 SER A N 1
ATOM 814 C CA . SER A 1 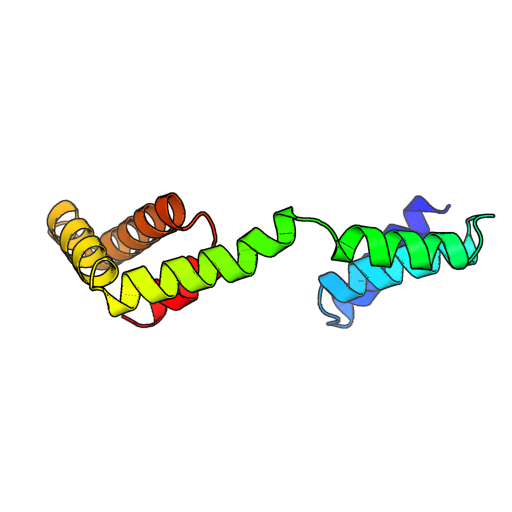111 ? -3.992 -0.710 2.259 1.00 83.94 111 SER A CA 1
ATOM 815 C C . SER A 1 111 ? -3.245 -1.971 2.729 1.00 83.94 111 SER A C 1
ATOM 817 O O . SER A 1 111 ? -3.831 -2.726 3.505 1.00 83.94 111 SER A O 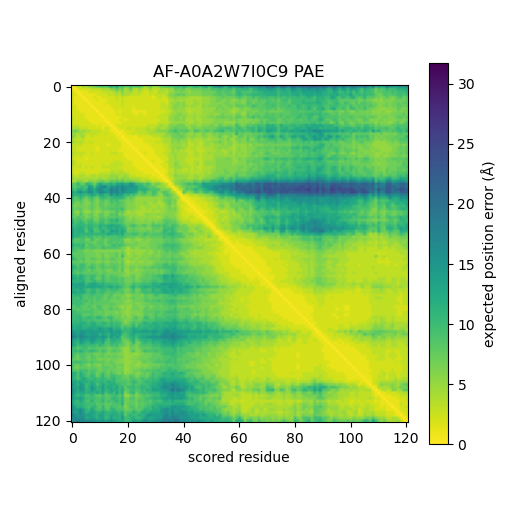1
ATOM 819 N N . PRO A 1 112 ? -1.961 -2.207 2.369 1.00 81.50 112 PRO A N 1
ATOM 820 C CA . PRO A 1 112 ? -1.201 -3.345 2.897 1.00 81.50 112 PRO A CA 1
ATOM 821 C C . PRO A 1 112 ? -1.050 -3.320 4.422 1.00 81.50 112 PRO A C 1
ATOM 823 O O . PRO A 1 112 ? -1.160 -4.361 5.067 1.00 81.50 112 PRO A O 1
ATOM 826 N N . ALA A 1 113 ? -0.844 -2.135 5.008 1.00 82.50 113 ALA A N 1
ATOM 827 C CA . ALA A 1 113 ? -0.742 -1.987 6.459 1.00 82.50 113 ALA A CA 1
ATOM 828 C C . ALA A 1 113 ? -2.071 -2.287 7.159 1.00 82.50 113 ALA A C 1
ATOM 830 O O . ALA A 1 113 ? -2.083 -2.976 8.176 1.00 82.50 113 ALA A O 1
ATOM 831 N N . THR A 1 114 ? -3.188 -1.837 6.581 1.00 85.88 114 THR A N 1
ATOM 832 C CA . THR A 1 114 ? -4.530 -2.137 7.098 1.00 85.88 114 THR A CA 1
ATOM 833 C C . THR A 1 114 ? -4.810 -3.639 7.084 1.00 85.88 114 THR A C 1
ATOM 835 O O . THR A 1 114 ? -5.283 -4.171 8.082 1.00 85.88 114 THR A O 1
ATOM 838 N N . VAL A 1 115 ? -4.469 -4.348 5.999 1.00 85.12 115 VAL A N 1
ATOM 839 C CA . VAL A 1 115 ? -4.665 -5.807 5.910 1.00 85.12 115 VAL A CA 1
ATOM 840 C C . VAL A 1 115 ? -3.800 -6.552 6.927 1.00 85.12 115 VAL A C 1
ATOM 842 O O . VAL A 1 115 ? -4.301 -7.451 7.595 1.00 85.12 115 VAL A O 1
ATOM 845 N N . ALA A 1 116 ? -2.531 -6.169 7.091 1.00 82.69 116 ALA A N 1
ATOM 846 C CA . ALA A 1 116 ? -1.644 -6.800 8.069 1.00 82.69 116 ALA A CA 1
ATOM 847 C C . ALA A 1 116 ? -2.108 -6.572 9.523 1.00 82.69 116 ALA A C 1
ATOM 849 O O . ALA A 1 116 ? -2.045 -7.484 10.345 1.00 82.69 116 ALA A O 1
ATOM 850 N N . ALA A 1 117 ? -2.593 -5.366 9.834 1.00 82.38 117 ALA A N 1
ATOM 851 C CA . ALA A 1 117 ? -3.039 -4.997 11.174 1.00 82.38 117 ALA A CA 1
ATOM 852 C C . ALA A 1 117 ? -4.430 -5.555 11.508 1.00 82.38 117 ALA A C 1
ATOM 854 O O . ALA A 1 117 ? -4.589 -6.271 12.488 1.00 82.38 117 ALA A O 1
ATOM 855 N N . VAL A 1 118 ? -5.441 -5.260 10.687 1.00 84.50 118 VAL A N 1
ATOM 856 C CA . VAL A 1 118 ? -6.833 -5.662 10.948 1.00 84.50 118 VAL A CA 1
ATOM 857 C C . VAL A 1 118 ? -7.046 -7.142 10.658 1.00 84.50 118 VAL A C 1
ATOM 859 O O . VAL A 1 118 ? -7.742 -7.805 11.411 1.00 84.50 118 VAL A O 1
ATOM 862 N N . GLY A 1 119 ? -6.428 -7.685 9.605 1.00 82.44 119 GLY A N 1
ATOM 863 C CA . GLY A 1 119 ? -6.583 -9.095 9.239 1.00 82.44 119 GLY A CA 1
ATOM 864 C C . GLY A 1 119 ? -5.931 -10.079 10.215 1.00 82.44 119 GLY A C 1
ATOM 865 O O . GLY A 1 119 ? -6.161 -11.279 10.096 1.00 82.44 119 GLY A O 1
ATOM 866 N N . SER A 1 120 ? -5.119 -9.596 11.161 1.00 77.12 120 SER A N 1
ATOM 867 C CA . SER A 1 120 ? -4.547 -10.418 12.237 1.00 77.12 120 SER A CA 1
ATOM 868 C C . SER A 1 120 ? -5.405 -10.458 13.511 1.00 77.12 120 SER A C 1
ATOM 870 O O . SER A 1 120 ? -5.021 -11.131 14.469 1.00 77.12 120 SER A O 1
ATOM 872 N N . ILE A 1 121 ? -6.551 -9.764 13.528 1.00 76.75 121 ILE A N 1
ATOM 873 C CA . ILE A 1 121 ? -7.475 -9.638 14.670 1.00 76.75 121 ILE A CA 1
ATOM 874 C C . ILE A 1 121 ? -8.800 -10.320 14.342 1.00 76.75 121 ILE A C 1
ATOM 876 O O . ILE A 1 121 ? -9.335 -10.979 15.262 1.00 76.75 121 ILE A O 1
#

Foldseek 3Di:
DLVVQLVVQLVVCVVVVHPNVVSNLVSVLVSCVPPNPDDPVVSVVVVVVVVPPVVVVLVVVLLVVLVCCQVVCVLVVLLVVLCVVQVPDDVSNVSSLVNSLVVSCVVSVDPVSSCVNNVVD

Radius of gyration: 21.19 Å; Cα contacts (8 Å, |Δi|>4): 96; chains: 1; bounding box: 52×24×54 Å

pLDDT: mean 87.8, std 6.63, range [64.62, 96.81]

Sequence (121 aa):
MTIAFLFVALFVLMFIGIPVAISLGLSGAMTILFFSNDSVRSLAIKLFETSEHYTLLAIPFFLLSGAFMTSGGVARRLIDFANACVGHIKGGLAIAAILACMLFAALSGSSPATVAAVGSI

Mean predicted aligned error: 6.9 Å

Solvent-accessible surface area (backbone atoms only — not comparable to full-atom values): 6487 Å² total; per-residue (Å²): 111,60,68,61,50,28,52,52,45,27,51,53,37,41,73,75,66,42,58,64,72,58,19,54,52,49,20,52,50,52,39,41,71,78,69,43,94,63,54,74,63,56,56,54,49,54,57,48,56,62,70,67,40,69,73,62,56,48,56,60,51,22,38,50,51,22,50,50,34,41,76,68,45,51,46,58,53,44,40,53,50,25,33,71,74,36,36,88,44,95,67,10,64,62,55,12,50,53,47,25,49,49,56,41,30,71,74,40,75,30,70,71,21,34,49,63,31,58,73,72,109